Protein AF-A0A0N4Y3M9-F1 (afdb_monomer)

Secondary structure (DSSP, 8-state):
-PPPP--------TT-----PPEEEES-S--------EEEEEEE--GGGTTEEEEEEEETTTTEEEEEEEE--TT-HHHHHHHHHT--SEEEEEGGGGSSHHHHHHHHHHHHH-TTSEEEEE-GGG--HHHHHHHHHHH--TTT----TTTT--

Organism: Nippostrongylus brasiliensis (NCBI:txid27835)

Structure (mmCIF, N/CA/C/O backbone):
data_AF-A0A0N4Y3M9-F1
#
_entry.id   AF-A0A0N4Y3M9-F1
#
loop_
_atom_site.group_PDB
_atom_site.id
_atom_site.type_symbol
_atom_site.label_atom_id
_ato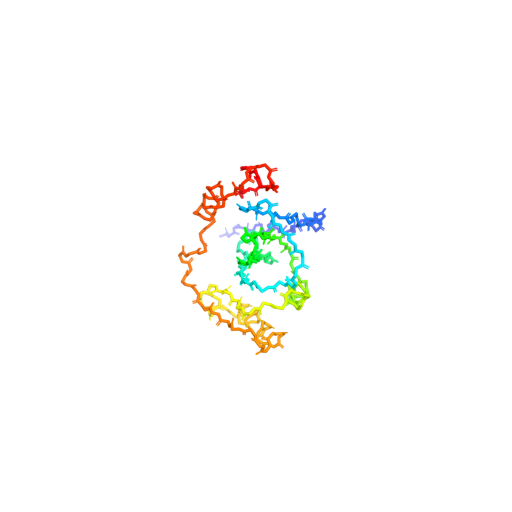m_site.label_alt_id
_atom_site.label_comp_id
_atom_site.label_asym_id
_atom_site.label_entity_id
_atom_site.label_seq_id
_atom_site.pdbx_PDB_ins_code
_atom_site.Cartn_x
_atom_site.Cartn_y
_atom_site.Cartn_z
_atom_site.occupancy
_atom_site.B_iso_or_equiv
_atom_site.auth_seq_id
_atom_site.auth_comp_id
_atom_site.auth_asym_id
_atom_site.auth_atom_id
_atom_site.pdbx_PDB_model_num
ATOM 1 N N . MET A 1 1 ? 16.533 40.698 28.715 1.00 37.56 1 MET A N 1
ATOM 2 C CA . MET A 1 1 ? 15.860 41.422 27.611 1.00 37.56 1 MET A CA 1
ATOM 3 C C . MET A 1 1 ? 15.751 40.473 26.415 1.00 37.56 1 MET A C 1
ATOM 5 O O . MET A 1 1 ? 16.706 40.309 25.669 1.00 37.56 1 MET A O 1
ATOM 9 N N . GLY A 1 2 ? 14.649 39.721 26.330 1.00 38.12 2 GLY A N 1
ATOM 10 C CA . GLY A 1 2 ? 14.464 38.652 25.342 1.00 38.12 2 GLY A CA 1
ATOM 11 C C . GLY A 1 2 ? 14.072 39.197 23.969 1.00 38.12 2 GLY A C 1
ATOM 12 O O . GLY A 1 2 ? 13.165 40.023 23.872 1.00 38.12 2 GLY A O 1
ATOM 13 N N . LYS A 1 3 ? 14.742 38.736 22.906 1.00 36.44 3 LYS A N 1
ATOM 14 C CA . LYS A 1 3 ? 14.362 39.041 21.520 1.00 36.44 3 LYS A CA 1
ATOM 15 C C . LYS A 1 3 ? 13.571 37.884 20.909 1.00 36.44 3 LYS A C 1
ATOM 17 O O . LYS A 1 3 ? 13.904 36.713 21.057 1.00 36.44 3 LYS A O 1
ATOM 22 N N . ARG A 1 4 ? 12.466 38.292 20.287 1.00 31.97 4 ARG A N 1
ATOM 23 C CA . ARG A 1 4 ? 11.311 37.531 19.806 1.00 31.97 4 ARG A CA 1
ATOM 24 C C . ARG A 1 4 ? 11.679 36.531 18.707 1.00 31.97 4 ARG A C 1
ATOM 26 O O . ARG A 1 4 ? 12.379 36.881 17.763 1.00 31.97 4 ARG A O 1
ATOM 33 N N . ARG A 1 5 ? 11.111 35.323 18.795 1.00 35.47 5 ARG A N 1
ATOM 34 C CA . ARG A 1 5 ? 10.985 34.376 17.679 1.00 35.47 5 ARG A CA 1
ATOM 35 C C . ARG A 1 5 ? 9.946 34.918 16.696 1.00 35.47 5 ARG A C 1
ATOM 37 O O . ARG A 1 5 ? 8.786 35.077 17.062 1.00 35.47 5 ARG A O 1
ATOM 44 N N . THR A 1 6 ? 10.349 35.197 15.462 1.00 33.69 6 THR A N 1
ATOM 45 C CA . THR A 1 6 ? 9.420 35.451 14.359 1.00 33.69 6 THR A CA 1
ATOM 46 C C . THR A 1 6 ? 8.967 34.109 13.787 1.00 33.69 6 THR A C 1
ATOM 48 O O . THR A 1 6 ? 9.723 33.391 13.136 1.00 33.69 6 THR A O 1
ATOM 51 N N . SER A 1 7 ? 7.720 33.747 14.090 1.00 32.12 7 SER A N 1
ATOM 52 C CA . SER A 1 7 ? 7.006 32.636 13.461 1.00 32.12 7 SER A CA 1
ATOM 53 C C . SER A 1 7 ? 6.778 32.979 11.991 1.00 32.12 7 SER A C 1
ATOM 55 O O . SER A 1 7 ? 5.976 33.858 11.676 1.00 32.12 7 SER A O 1
ATOM 57 N N . LYS A 1 8 ? 7.499 32.320 11.080 1.00 37.12 8 LYS A N 1
ATOM 58 C CA . LYS A 1 8 ? 7.112 32.298 9.669 1.00 37.12 8 LYS A CA 1
ATOM 59 C C . LYS A 1 8 ? 5.949 31.322 9.546 1.00 37.12 8 LYS A C 1
ATOM 61 O O . LYS A 1 8 ? 6.132 30.115 9.669 1.00 37.12 8 LYS A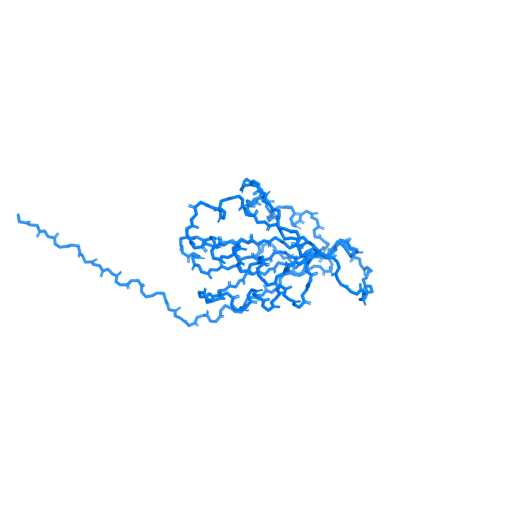 O 1
ATOM 66 N N . ASN A 1 9 ? 4.759 31.880 9.356 1.00 34.00 9 ASN A N 1
ATOM 67 C CA . ASN A 1 9 ? 3.539 31.159 9.029 1.00 34.00 9 ASN A CA 1
ATOM 68 C C . ASN A 1 9 ? 3.789 30.291 7.789 1.00 34.00 9 ASN A C 1
ATOM 70 O O . ASN A 1 9 ? 3.879 30.798 6.672 1.00 34.00 9 ASN A O 1
ATOM 74 N N . GLY A 1 10 ? 3.955 28.987 8.009 1.00 32.19 10 GLY A N 1
ATOM 75 C CA . GLY A 1 10 ? 4.048 27.982 6.961 1.00 32.19 10 GLY A CA 1
ATOM 76 C C . GLY A 1 10 ? 2.665 27.711 6.393 1.00 32.19 10 GLY A C 1
ATOM 77 O O . GLY A 1 10 ? 1.993 26.775 6.814 1.00 32.19 10 GLY A O 1
ATOM 78 N N . VAL A 1 11 ? 2.236 28.547 5.454 1.00 35.91 11 VAL A N 1
ATOM 79 C CA . VAL A 1 11 ? 1.135 28.204 4.557 1.00 35.91 11 VAL A CA 1
ATOM 80 C C . VAL A 1 11 ? 1.766 27.435 3.402 1.00 35.91 11 VAL A C 1
ATOM 82 O O . VAL A 1 11 ? 2.461 28.016 2.572 1.00 35.91 11 VAL A O 1
ATOM 85 N N . CYS A 1 12 ? 1.595 26.112 3.394 1.00 31.91 12 CYS A N 1
ATOM 86 C CA . CYS A 1 12 ? 1.874 25.324 2.197 1.00 31.91 12 CYS A CA 1
ATOM 87 C C . CYS A 1 12 ? 0.831 25.733 1.144 1.00 31.91 12 CYS A C 1
ATOM 89 O O . CYS A 1 12 ? -0.363 25.676 1.455 1.00 31.91 12 CYS A O 1
ATOM 91 N N . PRO A 1 13 ? 1.238 26.199 -0.048 1.00 31.28 13 PRO A N 1
ATOM 92 C CA . PRO A 1 13 ? 0.299 26.648 -1.064 1.00 31.28 13 PRO A CA 1
ATOM 93 C C . PRO A 1 13 ? -0.576 25.472 -1.508 1.00 31.28 13 PRO A C 1
ATOM 95 O O . PRO A 1 13 ? -0.076 24.425 -1.913 1.00 31.28 13 PRO A O 1
ATOM 98 N N . MET A 1 14 ? -1.892 25.664 -1.423 1.00 32.81 14 MET A N 1
ATOM 99 C CA . MET A 1 14 ? -2.946 24.726 -1.836 1.00 32.81 14 MET A CA 1
ATOM 100 C C . MET A 1 14 ? -3.105 24.633 -3.371 1.00 32.81 14 MET A C 1
ATOM 102 O O . MET A 1 14 ? -4.131 24.165 -3.851 1.00 32.81 14 MET A O 1
ATOM 106 N N . ASP A 1 15 ? -2.096 25.043 -4.146 1.00 25.78 15 ASP A N 1
ATOM 107 C CA . ASP A 1 15 ? -2.211 25.249 -5.600 1.00 25.78 15 ASP A CA 1
ATOM 108 C C . ASP A 1 15 ? -1.533 24.167 -6.445 1.00 25.78 15 ASP A C 1
ATOM 110 O O . ASP A 1 15 ? -1.433 24.280 -7.663 1.00 25.78 15 ASP A O 1
ATOM 114 N N . THR A 1 16 ? -1.098 23.065 -5.840 1.00 30.02 16 THR A N 1
ATOM 115 C CA . THR A 1 16 ? -0.784 21.859 -6.609 1.00 30.02 16 THR A CA 1
ATOM 116 C C . THR A 1 16 ? -1.822 20.819 -6.262 1.00 30.02 16 THR A C 1
ATOM 118 O O . THR A 1 16 ? -1.677 20.053 -5.312 1.00 30.02 16 THR A O 1
ATOM 121 N N . VAL A 1 17 ? -2.902 20.805 -7.045 1.00 33.56 17 VAL A N 1
ATOM 122 C CA . VAL A 1 17 ? -3.729 19.614 -7.209 1.00 33.56 17 VAL A CA 1
ATOM 123 C C . VAL A 1 17 ? -2.753 18.472 -7.471 1.00 33.56 17 VAL A C 1
ATOM 125 O O . VAL A 1 17 ? -2.178 18.380 -8.554 1.00 33.56 17 VAL A O 1
ATOM 128 N N . CYS A 1 18 ? -2.495 17.647 -6.453 1.00 36.75 18 CYS A N 1
ATOM 129 C CA . CYS A 1 18 ? -1.746 16.413 -6.593 1.00 36.75 18 CYS A CA 1
ATOM 130 C C . CYS A 1 18 ? -2.578 15.515 -7.510 1.00 36.75 18 CYS A C 1
ATOM 132 O O . CYS A 1 18 ? -3.402 14.712 -7.051 1.00 36.75 18 CYS A O 1
ATOM 134 N N . LEU A 1 19 ? -2.398 15.692 -8.819 1.00 37.78 19 LEU A N 1
ATOM 135 C CA . LEU A 1 19 ? -2.643 14.678 -9.825 1.00 37.78 19 LEU A CA 1
ATOM 136 C C . LEU A 1 19 ? -1.745 13.509 -9.425 1.00 37.78 19 LEU A C 1
ATOM 138 O O . LEU A 1 19 ? -0.586 13.420 -9.808 1.00 37.78 19 LEU A O 1
ATOM 142 N N . GLY A 1 20 ? -2.258 12.691 -8.506 1.00 46.78 20 GLY A N 1
ATOM 143 C CA . GLY A 1 20 ? -1.625 11.465 -8.065 1.00 46.78 20 GLY A CA 1
ATOM 144 C C . GLY A 1 20 ? -1.577 10.552 -9.271 1.00 46.78 20 GLY A C 1
ATOM 145 O O . GLY A 1 20 ? -2.572 9.896 -9.581 1.00 46.78 20 GLY A O 1
ATOM 146 N N . ASN A 1 21 ? -0.459 10.586 -9.988 1.00 56.84 21 ASN A N 1
ATOM 147 C CA . ASN A 1 21 ? -0.209 9.675 -11.085 1.00 56.84 21 ASN A CA 1
ATOM 148 C C . ASN A 1 21 ? -0.190 8.261 -10.501 1.00 56.84 21 ASN A C 1
ATOM 150 O O . ASN A 1 21 ? 0.589 7.960 -9.596 1.00 56.84 21 ASN A O 1
ATOM 154 N N . ALA A 1 22 ? -1.094 7.414 -10.986 1.00 63.44 22 ALA A N 1
ATOM 155 C CA . ALA A 1 22 ? -1.087 6.000 -10.661 1.00 63.44 22 ALA A CA 1
ATOM 156 C C . ALA A 1 22 ? 0.031 5.327 -11.467 1.00 63.44 22 ALA A C 1
ATOM 158 O O . ALA A 1 22 ? 0.067 5.409 -12.698 1.00 63.44 22 ALA A O 1
ATOM 159 N N . ILE A 1 23 ? 0.944 4.663 -10.772 1.00 75.06 23 ILE A N 1
ATOM 160 C CA . ILE A 1 23 ? 2.028 3.893 -11.372 1.00 75.06 23 ILE A CA 1
ATOM 161 C C . ILE A 1 23 ? 1.536 2.453 -11.469 1.00 75.06 23 ILE A C 1
ATOM 163 O O . ILE A 1 23 ? 1.256 1.826 -10.454 1.00 75.06 23 ILE A O 1
ATOM 167 N N . SER A 1 24 ? 1.414 1.922 -12.678 1.00 75.19 24 SER A N 1
ATOM 168 C CA . SER A 1 24 ? 1.131 0.518 -12.939 1.00 75.19 24 SER A CA 1
ATOM 169 C C . SER A 1 24 ? 2.425 -0.210 -13.296 1.00 75.19 24 SER A C 1
ATOM 171 O O . SER A 1 24 ? 3.072 0.055 -14.310 1.00 75.19 24 SER A O 1
ATOM 173 N N . ILE A 1 25 ? 2.786 -1.154 -12.442 1.00 77.12 25 ILE A N 1
ATOM 174 C CA . ILE A 1 25 ? 3.903 -2.070 -12.605 1.00 77.12 25 ILE A CA 1
ATOM 175 C C . ILE A 1 25 ? 3.316 -3.412 -13.003 1.00 77.12 25 ILE A C 1
ATOM 177 O O . ILE A 1 25 ? 2.484 -3.975 -12.293 1.00 77.12 25 ILE A O 1
ATOM 181 N N . LYS A 1 26 ? 3.750 -3.926 -14.142 1.00 78.12 26 LYS A N 1
ATOM 182 C CA . LYS A 1 26 ? 3.294 -5.207 -14.669 1.00 78.12 26 LY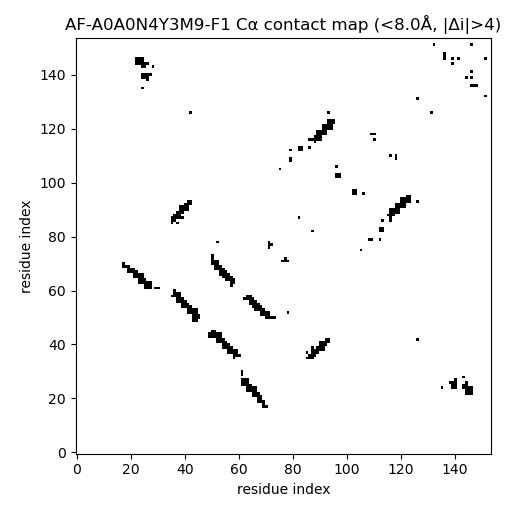S A CA 1
ATOM 183 C C . LYS A 1 26 ? 4.480 -6.142 -14.730 1.00 78.12 26 LYS A C 1
ATOM 185 O O . LYS A 1 26 ? 5.569 -5.735 -15.129 1.00 78.12 26 LYS A O 1
ATOM 190 N N . THR A 1 27 ? 4.267 -7.393 -14.349 1.00 70.06 27 THR A N 1
ATOM 191 C CA . THR A 1 27 ? 5.308 -8.427 -14.449 1.00 70.06 27 THR A CA 1
ATOM 192 C C . THR A 1 27 ? 4.991 -9.474 -15.521 1.00 70.06 27 THR A C 1
ATOM 194 O O . THR A 1 27 ? 5.871 -10.247 -15.889 1.00 70.06 27 THR A O 1
ATOM 197 N N . SER A 1 28 ? 3.779 -9.464 -16.103 1.00 66.62 28 SER A N 1
ATOM 198 C CA . SER A 1 28 ? 3.402 -10.336 -17.225 1.00 66.62 28 SER A CA 1
ATOM 199 C C . SER A 1 28 ? 2.637 -9.603 -18.336 1.00 66.62 28 SER A C 1
ATOM 201 O O . SER A 1 28 ? 1.970 -8.593 -18.107 1.00 66.62 28 SER A O 1
ATOM 203 N N . THR A 1 29 ? 2.727 -10.135 -19.556 1.00 58.97 29 THR A N 1
ATOM 204 C CA . THR A 1 29 ? 2.148 -9.544 -20.775 1.00 58.97 29 THR A CA 1
ATOM 205 C C . THR A 1 29 ? 0.681 -9.950 -21.005 1.00 58.97 29 THR A C 1
ATOM 207 O O . THR A 1 29 ? 0.003 -9.358 -21.842 1.00 58.97 29 THR A O 1
ATOM 210 N N . TYR A 1 30 ? 0.148 -10.941 -20.273 1.00 57.38 30 TYR A N 1
ATOM 211 C CA . TYR A 1 30 ? -1.180 -11.520 -20.532 1.00 57.38 30 TYR A CA 1
ATOM 212 C C . TYR A 1 30 ? -2.163 -11.236 -19.388 1.00 57.38 30 TYR A C 1
ATOM 214 O O . TYR A 1 30 ? -2.081 -11.829 -18.317 1.00 57.38 30 TYR A O 1
ATOM 222 N N . ALA A 1 31 ? -3.135 -10.345 -19.611 1.00 56.31 31 ALA A N 1
ATOM 223 C CA . ALA A 1 31 ? -4.094 -9.953 -18.576 1.00 56.31 31 ALA A CA 1
ATOM 224 C C . ALA A 1 31 ? -5.530 -9.816 -19.114 1.00 56.31 31 ALA A C 1
ATOM 226 O O . ALA A 1 31 ? -5.959 -8.738 -19.529 1.00 56.31 31 ALA A O 1
ATOM 227 N N . LYS A 1 32 ? -6.327 -1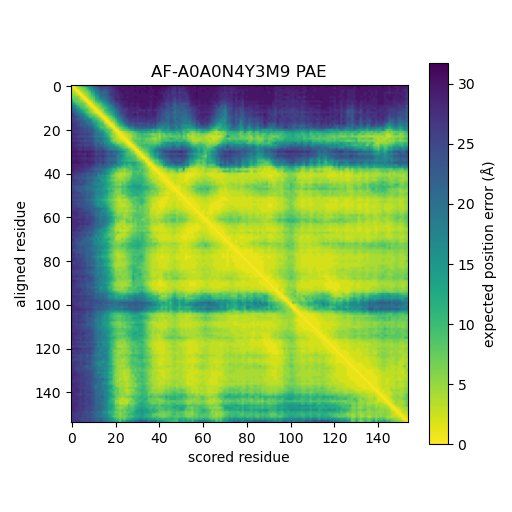0.892 -19.043 1.00 50.22 32 LYS A N 1
ATOM 228 C CA . LYS A 1 32 ? -7.788 -10.821 -19.239 1.00 50.22 32 LYS A CA 1
ATOM 229 C C . LYS A 1 32 ? -8.451 -10.226 -17.991 1.00 50.22 32 LYS A C 1
ATOM 231 O O . LYS A 1 32 ? -8.157 -10.640 -16.869 1.00 50.22 32 LYS A O 1
ATOM 236 N N . LYS A 1 33 ? -9.370 -9.264 -18.162 1.00 48.56 33 LYS A N 1
ATOM 237 C CA . LYS A 1 33 ? -10.052 -8.612 -17.030 1.00 48.56 33 LYS A CA 1
ATOM 238 C C . LYS A 1 33 ? -11.123 -9.515 -16.404 1.00 48.56 33 LYS A C 1
ATOM 240 O O . LYS A 1 33 ? -12.264 -9.487 -16.841 1.00 48.56 33 LYS A O 1
ATOM 245 N N . ILE A 1 34 ? -10.764 -10.309 -15.391 1.00 53.16 34 ILE A N 1
ATOM 246 C CA . ILE A 1 34 ? -11.690 -11.201 -14.659 1.00 53.16 34 ILE A CA 1
ATOM 247 C C . ILE A 1 34 ? -11.678 -10.843 -13.171 1.00 53.16 34 ILE A C 1
ATOM 249 O O . ILE A 1 34 ? -10.835 -11.363 -12.448 1.00 53.16 34 ILE A O 1
ATOM 253 N N . GLY A 1 35 ? -12.568 -9.961 -12.699 1.00 55.38 35 GLY A N 1
ATOM 254 C CA . GLY A 1 35 ? -12.572 -9.469 -11.302 1.00 55.38 35 GLY A CA 1
ATOM 255 C C . GLY A 1 35 ? -11.195 -8.952 -10.840 1.00 55.38 35 GLY A C 1
ATOM 256 O O . GLY A 1 35 ? -10.236 -8.977 -11.608 1.00 55.38 35 GLY A O 1
ATOM 257 N N . SER A 1 36 ? -11.023 -8.501 -9.605 1.00 57.41 36 SER A N 1
ATOM 258 C CA . SER A 1 36 ? -9.680 -8.301 -9.030 1.00 57.41 36 SER A CA 1
ATOM 259 C C . SER A 1 36 ? -9.664 -8.868 -7.622 1.00 57.41 36 SER A C 1
ATOM 261 O O . SER A 1 36 ? -10.289 -8.300 -6.738 1.00 57.41 36 SER A O 1
ATOM 263 N N . VAL A 1 37 ? -8.973 -9.989 -7.420 1.00 63.47 37 VAL A N 1
ATOM 264 C CA . VAL A 1 37 ? -8.627 -10.473 -6.079 1.00 63.47 37 VAL A CA 1
ATOM 265 C C . VAL A 1 37 ? -7.238 -9.933 -5.803 1.00 63.47 37 VAL A C 1
ATOM 267 O O . VAL A 1 37 ? -6.283 -10.339 -6.467 1.00 63.47 37 VAL A O 1
ATOM 270 N N . GLY A 1 38 ? -7.132 -8.961 -4.902 1.00 72.19 38 GLY A N 1
ATOM 271 C CA . GLY A 1 38 ? -5.867 -8.280 -4.694 1.00 72.19 38 GLY A CA 1
ATOM 272 C C . GLY A 1 38 ? -5.602 -7.849 -3.266 1.00 72.19 38 GLY A C 1
ATOM 273 O O . GLY A 1 38 ? -6.520 -7.518 -2.513 1.00 72.19 38 GLY A O 1
ATOM 274 N N . TYR A 1 39 ? -4.317 -7.846 -2.927 1.00 81.12 39 TYR A N 1
ATOM 275 C CA . TYR A 1 39 ? -3.796 -7.316 -1.675 1.00 81.12 39 TYR A CA 1
ATOM 276 C C . TYR A 1 39 ? -3.697 -5.803 -1.781 1.00 81.12 39 TYR A C 1
ATOM 278 O O . TYR A 1 39 ? -3.363 -5.265 -2.844 1.00 81.12 39 TYR A O 1
ATOM 286 N N . LYS A 1 40 ? -3.952 -5.104 -0.676 1.00 84.44 40 LYS A N 1
ATOM 287 C CA . LYS A 1 40 ? -3.751 -3.656 -0.613 1.00 84.44 40 LYS A CA 1
ATOM 288 C C . LYS A 1 40 ? -2.860 -3.272 0.542 1.00 84.44 40 LYS A C 1
ATOM 290 O O . LYS A 1 40 ? -3.237 -3.493 1.681 1.00 84.44 40 LYS A O 1
ATOM 295 N N . ALA A 1 41 ? -1.729 -2.638 0.265 1.00 89.06 41 ALA A N 1
ATOM 296 C CA . ALA A 1 41 ? -0.909 -2.029 1.303 1.00 89.06 41 ALA A CA 1
ATOM 297 C C . ALA A 1 41 ? -1.205 -0.532 1.393 1.00 89.06 41 ALA A C 1
ATOM 299 O O . ALA A 1 41 ? -1.275 0.150 0.369 1.00 89.06 41 ALA A O 1
ATOM 300 N N . ILE A 1 42 ? -1.378 -0.022 2.611 1.00 90.81 42 ILE A N 1
ATOM 301 C CA . ILE A 1 42 ? -1.662 1.395 2.866 1.00 90.81 42 ILE A CA 1
ATOM 302 C C . ILE A 1 42 ? -0.546 1.986 3.722 1.00 90.81 42 ILE A C 1
ATOM 304 O O . ILE A 1 42 ? -0.055 1.355 4.652 1.00 90.81 42 ILE A O 1
ATOM 308 N N . SER A 1 43 ? -0.149 3.216 3.420 1.00 86.94 43 SER A N 1
ATOM 309 C CA . SER A 1 43 ? 0.829 3.981 4.190 1.00 86.94 43 SER A CA 1
ATOM 310 C C . SER A 1 43 ? 0.383 5.437 4.325 1.00 86.94 43 SER A C 1
ATOM 312 O O . SER A 1 43 ? -0.273 5.973 3.434 1.00 86.94 43 SER A O 1
ATOM 314 N N . GLU A 1 44 ? 0.735 6.076 5.441 1.00 85.69 44 GLU A N 1
ATOM 315 C CA . GLU A 1 44 ? 0.476 7.500 5.684 1.00 85.69 44 GLU A CA 1
ATOM 316 C C . GLU A 1 44 ? 1.796 8.279 5.663 1.00 85.69 44 GLU A C 1
ATOM 318 O O . GLU A 1 44 ? 2.794 7.885 6.287 1.00 85.69 44 GLU A O 1
ATOM 323 N N . GLY A 1 45 ? 1.799 9.394 4.936 1.00 80.81 45 GLY A N 1
ATOM 324 C CA . GLY A 1 45 ? 2.916 10.321 4.874 1.00 80.81 45 GLY A CA 1
ATOM 325 C C . GLY A 1 45 ? 3.163 11.040 6.203 1.00 80.81 45 GLY A C 1
ATOM 326 O O . GLY A 1 45 ? 2.287 11.203 7.052 1.00 80.81 45 GLY A O 1
ATOM 327 N N . ARG A 1 46 ? 4.410 11.466 6.423 1.00 78.25 46 ARG A N 1
ATOM 328 C CA . ARG A 1 46 ? 4.857 12.101 7.674 1.00 78.25 46 ARG A CA 1
ATOM 329 C C . ARG A 1 46 ? 5.656 13.366 7.388 1.00 78.25 46 ARG A C 1
ATOM 331 O O . ARG A 1 46 ? 6.221 13.521 6.309 1.00 78.25 46 ARG A O 1
ATOM 338 N N . GLY A 1 47 ? 5.736 14.250 8.384 1.00 83.00 47 GLY A N 1
ATOM 339 C CA . GLY A 1 47 ? 6.467 15.513 8.264 1.00 83.00 47 GLY A CA 1
ATOM 340 C C . GLY A 1 47 ? 5.859 16.390 7.171 1.00 83.00 47 GLY A C 1
ATOM 341 O O . GLY A 1 47 ? 4.667 16.677 7.221 1.00 83.00 47 GLY A O 1
ATOM 342 N N . VAL A 1 48 ? 6.668 16.757 6.177 1.00 81.75 48 VAL A N 1
ATOM 343 C CA . VAL A 1 48 ? 6.233 17.547 5.009 1.00 81.75 48 VAL A CA 1
ATOM 344 C C . VAL A 1 48 ? 5.202 16.825 4.133 1.00 81.75 48 VAL A C 1
ATOM 346 O O . VAL A 1 48 ? 4.466 17.477 3.409 1.00 81.75 48 VAL A O 1
ATOM 349 N N . PHE A 1 49 ? 5.098 15.496 4.246 1.00 82.12 49 PHE A N 1
ATOM 350 C CA . PHE A 1 49 ? 4.119 14.675 3.526 1.00 82.12 49 PHE A CA 1
ATOM 351 C C . PHE A 1 49 ? 2.898 14.313 4.385 1.00 82.12 49 PHE A C 1
ATOM 353 O O . PHE A 1 49 ? 2.156 13.392 4.060 1.00 82.12 49 PHE A O 1
ATOM 360 N N . LYS A 1 50 ? 2.695 14.956 5.540 1.00 83.88 50 LYS A N 1
ATOM 361 C CA . LYS A 1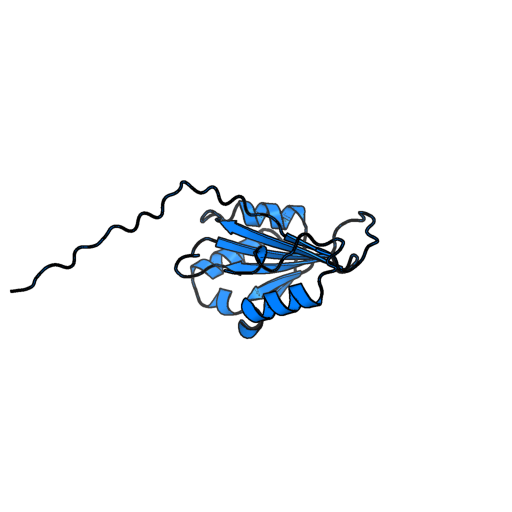 50 ? 1.537 14.656 6.393 1.00 83.88 50 LYS A CA 1
ATOM 362 C C . LYS A 1 50 ? 0.233 14.914 5.624 1.00 83.88 50 LYS A C 1
ATOM 364 O O . LYS A 1 50 ? 0.073 15.976 5.034 1.00 83.88 50 LYS A O 1
ATOM 369 N N . GLY A 1 51 ? -0.702 13.965 5.682 1.00 82.19 51 GLY A N 1
ATOM 370 C CA . GLY A 1 51 ? -1.970 14.023 4.942 1.00 82.19 51 GLY A CA 1
ATOM 371 C C . GLY A 1 51 ? -1.918 13.374 3.556 1.00 82.19 51 GLY A C 1
ATOM 372 O O . GLY A 1 51 ? -2.960 13.244 2.913 1.00 82.19 51 GLY A O 1
ATOM 373 N N . THR A 1 52 ? -0.742 12.919 3.103 1.00 87.38 52 THR A N 1
ATOM 374 C CA . THR A 1 52 ? -0.656 12.029 1.942 1.00 87.38 52 THR A CA 1
ATOM 375 C C . THR A 1 52 ? -0.907 10.582 2.348 1.00 87.38 52 THR A C 1
ATOM 377 O O . THR A 1 52 ? -0.513 10.128 3.425 1.00 87.38 52 THR A O 1
ATOM 380 N N . ILE A 1 53 ? -1.560 9.851 1.455 1.00 88.62 53 ILE A N 1
ATOM 381 C CA . ILE A 1 53 ? -1.839 8.429 1.559 1.00 88.62 53 ILE A CA 1
ATOM 382 C C . ILE A 1 53 ? -1.161 7.738 0.380 1.00 88.62 53 ILE A C 1
ATOM 384 O O . ILE A 1 53 ? -1.417 8.069 -0.780 1.00 88.62 53 ILE A O 1
ATOM 388 N N . GLY A 1 54 ? -0.309 6.766 0.690 1.00 89.31 54 GLY A N 1
ATOM 389 C CA . GLY A 1 54 ? 0.261 5.841 -0.279 1.00 89.31 54 GLY A CA 1
ATOM 390 C C . GLY A 1 54 ? -0.532 4.539 -0.287 1.00 89.31 54 GLY A C 1
ATOM 391 O O . GLY A 1 54 ? -0.726 3.935 0.768 1.00 89.31 54 GLY A O 1
ATOM 392 N N . VAL A 1 55 ? -0.974 4.092 -1.459 1.00 89.88 55 VAL A N 1
ATOM 393 C CA . VAL A 1 55 ? -1.698 2.831 -1.652 1.00 89.88 55 VAL A CA 1
ATOM 394 C C . VAL A 1 55 ? -0.984 1.997 -2.704 1.00 89.88 55 VAL A C 1
ATOM 396 O O . VAL A 1 55 ? -0.787 2.462 -3.823 1.00 89.88 55 VAL A O 1
ATOM 399 N N . ALA A 1 56 ? -0.661 0.754 -2.366 1.00 90.31 56 ALA A N 1
ATOM 400 C CA . ALA A 1 56 ? -0.247 -0.265 -3.322 1.00 90.31 56 ALA A CA 1
ATOM 401 C C . ALA A 1 56 ? -1.365 -1.296 -3.467 1.00 90.31 56 ALA A C 1
ATOM 403 O O . ALA A 1 56 ? -1.897 -1.767 -2.464 1.00 90.31 56 ALA A O 1
ATOM 404 N N . ILE A 1 57 ? -1.728 -1.645 -4.695 1.00 88.12 57 ILE A N 1
ATOM 405 C CA . ILE A 1 57 ? -2.757 -2.636 -5.013 1.00 88.12 57 ILE A CA 1
ATOM 406 C C . ILE A 1 57 ? -2.095 -3.712 -5.857 1.00 88.12 57 ILE A C 1
ATOM 408 O O . ILE A 1 57 ? -1.580 -3.396 -6.917 1.00 88.12 57 ILE A O 1
ATOM 412 N N . MET A 1 58 ? -2.119 -4.964 -5.419 1.00 86.31 58 MET A N 1
ATOM 413 C CA . MET A 1 58 ? -1.532 -6.078 -6.161 1.00 86.31 58 MET A CA 1
ATOM 414 C C . MET A 1 58 ? -2.623 -7.067 -6.562 1.00 86.31 58 MET A C 1
ATOM 416 O O . MET A 1 58 ? -3.239 -7.657 -5.680 1.00 86.31 58 MET A O 1
ATOM 420 N N . ASP A 1 59 ? -2.841 -7.284 -7.861 1.00 84.94 59 ASP A N 1
ATOM 421 C CA . ASP A 1 59 ? -3.653 -8.405 -8.362 1.00 84.94 59 ASP A CA 1
ATOM 422 C C . ASP A 1 59 ? -2.732 -9.602 -8.606 1.00 84.94 59 ASP A C 1
ATOM 424 O O . ASP A 1 59 ? -1.988 -9.654 -9.589 1.00 84.94 59 ASP A O 1
ATOM 428 N N . VAL A 1 60 ? -2.787 -10.583 -7.706 1.00 78.88 60 VAL A N 1
ATOM 429 C CA . VAL A 1 60 ? -1.891 -11.751 -7.742 1.00 78.88 60 VAL A CA 1
ATOM 430 C C . VAL A 1 60 ? -2.144 -12.632 -8.958 1.00 78.88 60 VAL A C 1
ATOM 432 O O . VAL A 1 60 ? -1.229 -13.288 -9.440 1.00 78.88 60 VAL A O 1
ATOM 435 N N . ARG A 1 61 ? -3.356 -12.610 -9.521 1.00 81.00 61 ARG A N 1
ATOM 436 C CA . ARG A 1 61 ? -3.682 -13.432 -10.697 1.00 81.00 61 ARG A CA 1
ATOM 437 C C . ARG A 1 61 ? -3.076 -12.871 -11.980 1.00 81.00 61 ARG A C 1
ATOM 439 O O . ARG A 1 61 ? -2.954 -13.601 -12.955 1.00 81.00 61 ARG A O 1
ATOM 446 N N . ARG A 1 62 ? -2.729 -11.582 -11.989 1.00 77.31 62 ARG A N 1
ATOM 447 C CA . ARG A 1 62 ? -2.080 -10.906 -13.127 1.00 77.31 62 ARG A CA 1
ATOM 448 C C . ARG A 1 62 ? -0.611 -10.613 -12.894 1.00 77.31 62 ARG A C 1
ATOM 450 O O . ARG A 1 62 ? 0.098 -10.310 -13.849 1.00 77.31 62 ARG A O 1
ATOM 457 N N . ALA A 1 63 ? -0.194 -10.685 -11.631 1.00 82.06 63 ALA A N 1
ATOM 458 C CA . ALA A 1 63 ? 1.079 -10.173 -11.169 1.00 82.06 63 ALA A CA 1
ATOM 459 C C . ALA A 1 63 ? 1.267 -8.696 -11.594 1.00 82.06 63 ALA A C 1
ATOM 461 O O . ALA A 1 63 ? 2.322 -8.280 -12.077 1.00 82.06 63 ALA A O 1
ATOM 462 N N . ASP A 1 64 ? 0.192 -7.921 -11.401 1.00 83.69 64 ASP A N 1
ATOM 463 C CA . ASP A 1 64 ? 0.119 -6.479 -11.641 1.00 83.69 64 ASP A CA 1
ATOM 464 C C . ASP A 1 64 ? 0.062 -5.747 -10.297 1.00 83.69 64 ASP A C 1
ATOM 466 O O . ASP A 1 64 ? -0.698 -6.129 -9.402 1.00 83.69 64 ASP A O 1
ATOM 470 N N . ILE A 1 65 ? 0.835 -4.672 -10.175 1.00 84.94 65 ILE A N 1
ATOM 471 C CA . ILE A 1 65 ? 0.873 -3.787 -9.014 1.00 84.94 65 ILE A CA 1
ATOM 472 C C . ILE A 1 65 ? 0.515 -2.370 -9.463 1.00 84.94 65 ILE A C 1
ATOM 474 O O . ILE A 1 65 ? 1.082 -1.843 -10.411 1.00 84.94 65 ILE A O 1
ATOM 478 N N . GLU A 1 66 ? -0.404 -1.721 -8.766 1.00 86.06 66 GLU A N 1
ATOM 479 C CA . GLU A 1 66 ? -0.730 -0.308 -8.933 1.00 86.06 66 GLU A CA 1
ATOM 480 C C . GLU A 1 66 ? -0.311 0.457 -7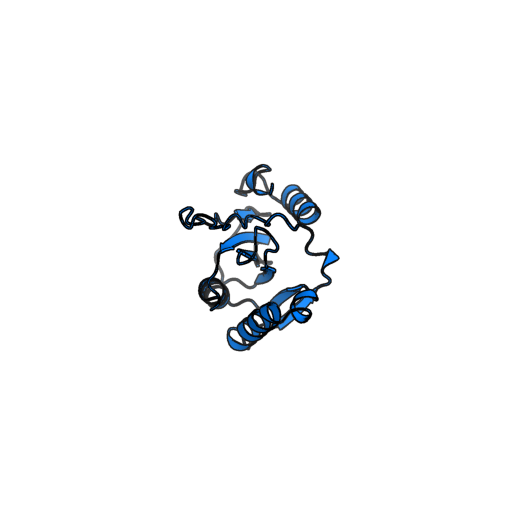.674 1.00 86.06 66 GLU A C 1
ATOM 482 O O . GLU A 1 66 ? -0.834 0.205 -6.587 1.00 86.06 66 GLU A O 1
ATOM 487 N N . LEU A 1 67 ? 0.617 1.401 -7.808 1.00 87.12 67 LEU A N 1
ATOM 488 C CA . LEU A 1 67 ? 1.024 2.323 -6.754 1.00 87.12 67 LEU A CA 1
ATOM 489 C C . LEU A 1 67 ? 0.357 3.678 -6.970 1.00 87.12 67 LEU A C 1
ATOM 491 O O . LEU A 1 67 ? 0.351 4.226 -8.067 1.00 87.12 67 LEU A O 1
ATOM 495 N N . ASN A 1 68 ? -0.187 4.240 -5.902 1.00 86.94 68 ASN A N 1
ATOM 496 C CA . ASN A 1 68 ? -0.804 5.554 -5.893 1.00 86.94 68 ASN A CA 1
ATOM 497 C C . ASN A 1 68 ? -0.309 6.333 -4.680 1.00 86.94 68 ASN A C 1
ATOM 499 O O . ASN A 1 68 ? -0.355 5.809 -3.569 1.00 86.94 68 ASN A O 1
ATOM 503 N N . GLU A 1 69 ? 0.047 7.600 -4.859 1.00 88.00 69 GLU A N 1
ATOM 504 C CA . GLU A 1 69 ? 0.188 8.551 -3.755 1.00 88.00 69 GLU A CA 1
ATOM 505 C C . GLU A 1 69 ? -0.757 9.732 -3.999 1.00 88.00 69 GLU A C 1
ATOM 507 O O . GLU A 1 69 ? -0.839 10.263 -5.107 1.00 88.00 69 GLU A O 1
ATOM 512 N N . PHE A 1 70 ? -1.533 10.115 -2.987 1.00 88.38 70 PHE A N 1
ATOM 513 C CA . PHE A 1 70 ? -2.444 11.255 -3.080 1.00 88.38 70 PHE A CA 1
ATOM 514 C C . PHE A 1 70 ? -2.668 11.911 -1.720 1.00 88.38 70 PHE A C 1
ATOM 516 O O . PHE A 1 70 ? -2.623 11.246 -0.692 1.00 88.38 70 PHE A O 1
ATOM 523 N N . MET A 1 71 ? -2.968 13.212 -1.709 1.00 89.25 71 MET A N 1
ATOM 524 C CA . MET A 1 71 ? -3.520 13.859 -0.517 1.00 89.25 71 MET A CA 1
ATOM 525 C C . MET A 1 71 ? -4.981 13.460 -0.319 1.00 89.25 71 MET A C 1
ATOM 527 O O . MET A 1 71 ? -5.745 13.380 -1.289 1.00 89.25 71 MET A O 1
ATOM 531 N N . ASP A 1 72 ? -5.366 13.233 0.934 1.00 88.06 72 ASP A N 1
ATOM 532 C CA . ASP A 1 72 ? -6.754 12.990 1.319 1.00 88.06 72 ASP A CA 1
ATOM 533 C C . ASP A 1 72 ? -7.196 13.967 2.418 1.00 88.06 72 ASP A C 1
ATOM 535 O O . ASP A 1 72 ? -6.400 14.595 3.115 1.00 88.06 72 ASP A O 1
ATOM 539 N N . SER A 1 73 ? -8.508 14.104 2.547 1.00 85.62 73 SER A N 1
ATOM 540 C CA . SER A 1 73 ? -9.154 14.843 3.625 1.00 85.62 73 SER A CA 1
ATOM 541 C C . SER A 1 73 ? -9.083 14.073 4.948 1.00 85.62 73 SER A C 1
ATOM 543 O O . SER A 1 73 ? -8.897 12.856 4.965 1.00 85.62 73 SER A O 1
ATOM 545 N N . ALA A 1 74 ? -9.360 14.749 6.067 1.00 82.62 74 ALA A N 1
ATOM 546 C CA . ALA A 1 74 ? -9.490 14.094 7.374 1.00 82.62 74 ALA A CA 1
ATOM 547 C C . ALA A 1 74 ? -10.577 12.994 7.403 1.00 82.62 74 ALA A C 1
ATOM 549 O O . ALA A 1 74 ? -10.513 12.084 8.223 1.00 82.62 74 ALA A O 1
ATOM 550 N N . ALA A 1 75 ? -11.559 13.053 6.495 1.00 84.56 75 ALA A N 1
ATOM 551 C CA . ALA A 1 75 ? -12.613 12.048 6.361 1.00 84.56 75 ALA A CA 1
ATOM 552 C C . ALA A 1 75 ? -12.192 10.806 5.547 1.00 84.56 75 ALA A C 1
ATOM 554 O O . ALA A 1 75 ? -12.961 9.837 5.482 1.00 84.56 75 ALA A O 1
ATOM 555 N N . LEU A 1 76 ? -11.000 10.831 4.933 1.00 87.94 76 LEU A N 1
ATOM 556 C CA . LEU A 1 76 ? -10.418 9.765 4.107 1.00 87.94 76 LEU A CA 1
ATOM 557 C C . LEU A 1 76 ? -11.340 9.288 2.972 1.00 87.94 76 LEU A C 1
ATOM 559 O O . LEU A 1 76 ? -11.389 8.104 2.633 1.00 87.94 76 LEU A O 1
ATOM 563 N N . THR A 1 77 ? -12.139 10.199 2.413 1.00 89.31 77 THR A N 1
ATOM 564 C CA . THR A 1 77 ? -13.176 9.876 1.425 1.00 89.31 77 THR A CA 1
ATOM 565 C C . THR A 1 77 ? -12.588 9.251 0.162 1.00 89.31 77 THR A C 1
ATOM 567 O O . THR A 1 77 ? -13.163 8.302 -0.375 1.00 89.31 77 THR A O 1
ATOM 570 N N . ARG A 1 78 ? -11.428 9.731 -0.307 1.00 89.88 78 ARG A N 1
ATOM 571 C CA . ARG A 1 78 ? -10.815 9.222 -1.542 1.00 89.88 78 ARG A CA 1
ATOM 572 C C . ARG A 1 78 ? -10.271 7.810 -1.343 1.00 89.88 78 ARG A C 1
ATOM 574 O O . ARG A 1 78 ? -10.499 6.944 -2.191 1.00 89.88 78 ARG A O 1
ATOM 581 N N . LEU A 1 79 ? -9.624 7.558 -0.207 1.00 89.69 79 LEU A N 1
ATOM 582 C CA . LEU A 1 79 ? -9.186 6.226 0.194 1.00 89.69 79 LEU A CA 1
ATOM 583 C C . LEU A 1 79 ? -10.377 5.265 0.333 1.00 89.69 79 LEU A C 1
ATOM 585 O O . LEU A 1 79 ? -10.346 4.190 -0.262 1.00 89.69 79 LEU A O 1
ATOM 589 N N . LYS A 1 80 ? -11.452 5.667 1.028 1.00 90.06 80 LYS A N 1
ATOM 590 C CA . LYS A 1 80 ? -12.684 4.864 1.183 1.00 90.06 80 LYS A CA 1
ATOM 591 C C . LYS A 1 80 ? -13.246 4.399 -0.159 1.00 90.06 80 LYS A C 1
ATOM 593 O O . LYS A 1 80 ? -13.536 3.217 -0.332 1.00 90.06 80 LYS A O 1
ATOM 598 N N . VAL A 1 81 ? -13.387 5.318 -1.115 1.00 89.50 81 VAL A N 1
ATOM 599 C CA . VAL A 1 81 ? -13.919 5.005 -2.451 1.00 89.50 81 VAL A CA 1
ATOM 600 C C . VAL A 1 81 ? -12.989 4.047 -3.200 1.00 89.50 81 VAL A C 1
ATOM 602 O O . VAL A 1 81 ? -13.456 3.037 -3.721 1.00 89.50 81 VAL A O 1
ATOM 605 N N . LYS A 1 82 ? -11.670 4.301 -3.202 1.00 87.62 82 LYS A N 1
ATOM 606 C CA . LYS A 1 82 ? -10.682 3.406 -3.836 1.00 87.62 82 LYS A CA 1
ATOM 607 C C . LYS A 1 82 ? -10.687 1.997 -3.231 1.00 87.62 82 LYS A C 1
ATOM 609 O O . LYS A 1 82 ? -10.506 1.022 -3.957 1.00 87.62 82 LYS A O 1
ATOM 614 N N . LEU A 1 83 ? -10.879 1.886 -1.918 1.00 87.94 83 LEU A N 1
ATOM 615 C CA . LEU A 1 83 ? -10.972 0.606 -1.220 1.00 87.94 83 LEU A CA 1
ATOM 616 C C . LEU A 1 83 ? -12.249 -0.151 -1.582 1.00 87.94 83 LEU A C 1
ATOM 618 O O . LEU A 1 83 ? -12.161 -1.328 -1.917 1.00 87.94 83 LEU A O 1
ATOM 622 N N . ARG A 1 84 ? -13.405 0.523 -1.586 1.00 87.12 84 ARG A N 1
ATOM 623 C CA . ARG A 1 84 ? -14.690 -0.097 -1.939 1.00 87.12 84 ARG A CA 1
ATOM 624 C C . ARG A 1 84 ? -14.758 -0.566 -3.383 1.00 87.12 84 ARG A C 1
ATOM 626 O O . ARG A 1 84 ? -15.226 -1.662 -3.619 1.00 87.12 84 ARG A O 1
ATOM 633 N N . ILE A 1 85 ? -14.271 0.225 -4.338 1.00 84.19 85 ILE A N 1
ATOM 634 C CA . ILE A 1 85 ? -14.303 -0.157 -5.763 1.00 84.19 85 ILE A CA 1
ATOM 635 C C . ILE A 1 85 ? -13.495 -1.430 -6.021 1.00 84.19 85 ILE A C 1
ATOM 637 O O . ILE A 1 85 ? -13.814 -2.202 -6.919 1.00 84.19 85 ILE A O 1
ATOM 641 N N . ALA A 1 86 ? -12.418 -1.618 -5.269 1.00 80.50 86 ALA A N 1
ATOM 642 C CA . ALA A 1 86 ? -11.470 -2.681 -5.533 1.00 80.50 86 ALA A CA 1
ATOM 643 C C . ALA A 1 86 ? -11.584 -3.875 -4.578 1.00 80.50 86 ALA A C 1
ATOM 645 O O . ALA A 1 86 ? -10.750 -4.766 -4.693 1.00 80.50 86 ALA A O 1
ATOM 646 N N . GLU A 1 87 ? -12.544 -3.848 -3.646 1.00 85.19 87 GLU A N 1
ATOM 647 C CA . GLU A 1 87 ? -12.954 -4.956 -2.766 1.00 85.19 87 GLU A CA 1
ATOM 648 C C . GLU A 1 87 ? -11.807 -5.913 -2.384 1.00 85.19 87 GLU A C 1
ATOM 650 O O . GLU A 1 87 ? -11.795 -7.078 -2.788 1.00 85.19 87 GLU A O 1
ATOM 655 N N . PRO A 1 88 ? -10.779 -5.427 -1.661 1.00 87.19 88 PRO A N 1
ATOM 656 C CA . PRO A 1 88 ? -9.629 -6.254 -1.328 1.00 87.19 88 PRO A CA 1
ATOM 657 C C . PRO A 1 88 ? -10.030 -7.412 -0.417 1.00 87.19 88 PRO A C 1
ATOM 659 O O . PRO A 1 88 ? -10.815 -7.239 0.514 1.00 87.19 88 PRO A O 1
ATOM 662 N N . PHE A 1 89 ? -9.403 -8.566 -0.628 1.00 87.00 89 PHE A N 1
ATOM 663 C CA . PHE A 1 89 ? -9.500 -9.681 0.313 1.00 87.00 89 PHE A CA 1
ATOM 664 C C . PHE A 1 89 ? -8.689 -9.406 1.589 1.00 87.00 89 PHE A C 1
ATOM 666 O O . PHE A 1 89 ? -9.110 -9.742 2.696 1.00 87.00 89 PHE A O 1
ATOM 673 N N . GLU A 1 90 ? -7.541 -8.740 1.438 1.00 90.69 90 GLU A N 1
ATOM 674 C CA . GLU A 1 90 ? -6.635 -8.434 2.539 1.00 90.69 90 GLU A CA 1
ATOM 675 C C . GLU A 1 90 ? -6.028 -7.031 2.400 1.00 90.69 90 GLU A C 1
ATOM 677 O O . GLU A 1 90 ? -5.589 -6.610 1.322 1.00 90.69 90 GLU A O 1
ATOM 682 N N . VAL A 1 91 ? -6.006 -6.304 3.517 1.00 92.00 91 VAL A N 1
ATOM 683 C CA . VAL A 1 91 ? -5.433 -4.966 3.654 1.00 92.00 91 VAL A CA 1
ATOM 684 C C . VAL A 1 91 ? -4.255 -5.022 4.622 1.00 92.00 91 VAL A C 1
ATOM 686 O O . VAL A 1 91 ? -4.413 -5.301 5.807 1.00 92.00 91 VAL A O 1
ATOM 689 N N . LEU A 1 92 ? -3.070 -4.716 4.111 1.00 92.38 92 LEU A N 1
ATOM 690 C CA . LEU A 1 92 ? -1.822 -4.650 4.854 1.00 92.38 92 LEU A CA 1
ATOM 691 C C . LEU A 1 92 ? -1.608 -3.228 5.370 1.00 92.38 92 LEU A C 1
ATOM 693 O O . LEU A 1 92 ? -1.593 -2.262 4.599 1.00 92.38 92 LEU A O 1
ATOM 697 N N . VAL A 1 93 ? -1.390 -3.099 6.673 1.00 90.38 93 VAL A N 1
ATOM 698 C CA . VAL A 1 93 ? -1.101 -1.818 7.323 1.00 90.38 93 VAL A CA 1
ATOM 699 C C . VAL A 1 93 ? 0.160 -1.922 8.184 1.00 90.38 93 VAL A C 1
ATOM 701 O O . VAL A 1 93 ? 0.466 -2.997 8.700 1.00 90.38 93 VAL A O 1
ATOM 704 N N . PRO A 1 94 ? 0.928 -0.836 8.367 1.00 88.31 94 PRO A N 1
ATOM 705 C CA . PRO A 1 94 ? 2.059 -0.837 9.281 1.00 88.31 94 PRO A CA 1
ATOM 706 C C . PRO A 1 94 ? 1.577 -1.016 10.721 1.00 88.31 94 PRO A C 1
ATOM 708 O O . PRO A 1 94 ? 0.643 -0.338 11.136 1.00 88.31 94 PRO A O 1
ATOM 711 N N . GLU A 1 95 ? 2.282 -1.801 11.534 1.00 84.94 95 GLU A N 1
ATOM 712 C CA . GLU A 1 95 ? 2.007 -1.914 12.982 1.00 84.94 95 GLU A CA 1
ATOM 713 C C . GLU A 1 95 ? 1.947 -0.542 13.678 1.00 84.94 95 GLU A C 1
ATOM 715 O O . GLU A 1 95 ? 1.066 -0.291 14.501 1.00 84.94 95 GLU A O 1
ATOM 720 N N . SER A 1 96 ? 2.795 0.401 13.246 1.00 75.12 96 SER A N 1
ATOM 721 C CA . SER A 1 96 ? 2.819 1.780 13.756 1.00 75.12 96 SER A CA 1
ATOM 722 C C . SER A 1 96 ? 1.527 2.576 13.508 1.00 75.12 96 SER A C 1
ATOM 724 O O . SER A 1 96 ? 1.386 3.701 13.991 1.00 75.12 96 SER A O 1
ATOM 726 N N . PHE A 1 97 ? 0.560 2.027 12.763 1.00 75.31 97 PHE A N 1
ATOM 727 C CA . PHE A 1 97 ? -0.787 2.591 12.679 1.00 75.31 97 PHE A CA 1
ATOM 728 C C . PHE A 1 97 ? -1.561 2.504 14.004 1.00 75.31 97 PHE A C 1
ATOM 730 O O . PHE A 1 97 ? -2.566 3.177 14.177 1.00 75.31 97 PHE A O 1
ATOM 737 N N . HIS A 1 98 ? -1.086 1.747 14.985 1.00 64.19 98 HIS A N 1
ATOM 738 C CA . HIS A 1 98 ? -1.747 1.673 16.289 1.00 64.19 98 HIS A CA 1
ATOM 739 C C . HIS A 1 98 ? -1.124 2.631 17.319 1.00 64.19 98 HIS A C 1
ATOM 741 O O . HIS A 1 98 ? -1.693 2.860 18.379 1.00 64.19 98 HIS A O 1
ATOM 747 N N . GLU A 1 99 ? 0.017 3.250 16.998 1.00 64.31 99 GLU A N 1
ATOM 748 C CA . GLU A 1 99 ? 0.796 4.085 17.928 1.00 64.31 99 GLU A CA 1
ATOM 749 C C . GLU A 1 99 ? 0.327 5.551 17.999 1.00 64.31 99 GLU A C 1
ATOM 751 O O . GLU A 1 99 ? 0.809 6.316 18.834 1.00 64.31 99 GLU A O 1
ATOM 756 N N . ARG A 1 100 ? -0.569 5.997 17.104 1.00 63.12 100 ARG A N 1
ATOM 757 C CA . ARG A 1 100 ? -1.015 7.402 17.018 1.00 63.12 100 ARG A CA 1
ATOM 758 C C . ARG A 1 100 ? -2.523 7.503 16.826 1.00 63.12 100 ARG A C 1
ATOM 760 O O . ARG A 1 100 ? -3.103 6.744 16.056 1.00 63.12 100 ARG A O 1
ATOM 767 N N . SER A 1 101 ? -3.137 8.509 17.448 1.00 60.25 101 SER A N 1
ATOM 768 C CA . SER A 1 101 ? -4.586 8.754 17.390 1.00 60.25 101 SER A CA 1
ATOM 769 C C . SER A 1 101 ? -5.129 8.938 15.966 1.00 60.25 101 SER A C 1
ATOM 771 O O . SER A 1 101 ? -6.209 8.441 15.665 1.00 60.25 101 SER A O 1
ATOM 773 N N . THR A 1 102 ? -4.382 9.577 15.059 1.00 60.56 102 THR A N 1
ATOM 774 C CA . THR A 1 102 ? -4.787 9.733 13.646 1.00 60.56 102 THR A CA 1
ATOM 775 C C . THR A 1 102 ? -4.849 8.401 12.899 1.00 60.56 102 THR A C 1
ATOM 777 O O . THR A 1 102 ? -5.718 8.195 12.057 1.00 60.56 102 THR A O 1
ATOM 780 N N . ASN A 1 103 ? -3.959 7.472 13.238 1.00 65.50 103 ASN A N 1
ATOM 781 C CA . ASN A 1 103 ? -3.862 6.186 12.563 1.00 65.50 103 ASN A CA 1
ATOM 782 C C . ASN A 1 103 ? -4.952 5.201 13.049 1.00 65.50 103 ASN A C 1
ATOM 784 O O . ASN A 1 103 ? -5.373 4.307 12.307 1.00 65.50 103 ASN A O 1
ATOM 788 N N . ALA A 1 104 ? -5.467 5.405 14.270 1.00 71.50 104 ALA A N 1
ATOM 789 C CA . ALA A 1 104 ? -6.635 4.690 14.784 1.00 71.50 104 ALA A CA 1
ATOM 790 C C . ALA A 1 104 ? -7.887 4.973 13.935 1.00 71.50 104 ALA A C 1
ATOM 792 O O . ALA A 1 104 ? -8.598 4.035 13.580 1.00 71.50 104 ALA A O 1
ATOM 793 N N . ILE A 1 105 ? -8.087 6.230 13.510 1.00 79.94 105 ILE A N 1
ATOM 794 C CA . ILE A 1 105 ? -9.193 6.632 12.620 1.00 79.94 105 ILE A CA 1
ATOM 795 C C . ILE A 1 105 ? -9.103 5.894 11.282 1.00 79.94 105 ILE A C 1
ATOM 797 O O . ILE A 1 105 ? -10.105 5.408 10.764 1.00 79.94 105 ILE A O 1
ATOM 801 N N . LEU A 1 106 ? -7.900 5.788 10.716 1.00 82.44 106 LEU A N 1
ATOM 802 C CA . LEU A 1 106 ? -7.685 5.110 9.440 1.00 82.44 106 LEU A CA 1
ATOM 803 C C . LEU A 1 106 ? -7.957 3.602 9.562 1.00 82.44 106 LEU A C 1
ATOM 805 O O . LEU A 1 106 ? -8.613 3.021 8.698 1.00 82.44 106 LEU A O 1
ATOM 809 N N . THR A 1 107 ? -7.531 2.980 10.660 1.00 82.31 107 THR A N 1
ATOM 810 C CA . THR A 1 107 ? -7.786 1.556 10.931 1.00 82.31 107 THR A CA 1
ATOM 811 C C . THR A 1 107 ? -9.278 1.273 11.141 1.00 82.31 107 THR A C 1
ATOM 813 O O . THR A 1 107 ? -9.822 0.336 10.558 1.00 82.31 107 THR A O 1
ATOM 816 N N . GLU A 1 108 ? -9.965 2.098 11.933 1.00 86.31 108 GLU A N 1
ATOM 817 C CA . GLU A 1 108 ? -11.413 2.006 12.153 1.00 86.31 108 GLU A CA 1
ATOM 818 C C . GLU A 1 108 ? -12.198 2.227 10.855 1.00 86.31 108 GLU A C 1
ATOM 820 O O . GLU A 1 108 ? -13.144 1.499 10.543 1.00 86.31 108 GLU A O 1
ATOM 825 N N . MET A 1 109 ? -11.760 3.185 10.041 1.00 88.75 109 MET A N 1
ATOM 826 C CA . MET A 1 109 ? -12.324 3.440 8.725 1.00 88.75 109 MET A CA 1
ATOM 827 C C . MET A 1 109 ? -12.216 2.218 7.810 1.00 88.75 109 MET A C 1
ATOM 829 O O . MET A 1 109 ? -13.202 1.867 7.161 1.00 88.75 109 MET A O 1
ATOM 833 N N . ILE A 1 110 ? -11.052 1.561 7.759 1.00 88.88 110 ILE A N 1
ATOM 834 C CA . ILE A 1 110 ? -10.862 0.355 6.943 1.00 88.88 110 ILE A CA 1
ATOM 835 C C . ILE A 1 110 ? -11.820 -0.738 7.414 1.00 88.88 110 ILE A C 1
ATOM 837 O O . ILE A 1 110 ? -12.574 -1.267 6.601 1.00 88.88 110 ILE A O 1
ATOM 841 N N . ARG A 1 111 ? -11.846 -1.021 8.723 1.00 87.94 111 ARG A N 1
ATOM 842 C CA . ARG A 1 111 ? -12.702 -2.066 9.310 1.00 87.94 111 ARG A CA 1
ATOM 843 C C . ARG A 1 111 ? -14.190 -1.815 9.061 1.00 87.94 111 ARG A C 1
ATOM 845 O O . ARG A 1 111 ? -14.916 -2.739 8.720 1.00 87.94 111 ARG A O 1
ATOM 852 N N . SER A 1 112 ? -14.639 -0.567 9.188 1.00 89.56 112 SER A N 1
ATOM 853 C CA . SER A 1 112 ? -16.039 -0.191 8.942 1.00 89.56 112 SER A CA 1
ATOM 854 C C . SER A 1 112 ? -16.410 -0.182 7.456 1.00 89.56 112 SER A C 1
ATOM 856 O O . SER A 1 112 ? -17.549 -0.474 7.097 1.00 89.56 112 SER A O 1
ATOM 858 N N . SER A 1 113 ? -15.467 0.151 6.572 1.00 87.31 113 SER A N 1
ATOM 859 C CA . SER A 1 113 ? -15.726 0.245 5.130 1.00 87.31 113 SER A CA 1
ATOM 860 C C . SER A 1 113 ? -15.616 -1.095 4.408 1.00 87.31 113 SER A C 1
ATOM 862 O O . SER A 1 113 ? -16.204 -1.233 3.335 1.00 87.31 113 SER A O 1
ATOM 864 N N . LEU A 1 114 ? -14.863 -2.043 4.972 1.00 88.81 114 LEU A N 1
ATOM 865 C CA . LEU A 1 114 ? -14.528 -3.339 4.386 1.00 88.81 114 LEU A CA 1
ATOM 866 C C . LEU A 1 114 ? -14.704 -4.470 5.420 1.00 88.81 114 LEU A C 1
ATOM 868 O O . LEU A 1 114 ? -13.716 -5.061 5.855 1.00 88.81 114 LEU A O 1
ATOM 872 N N . PRO A 1 115 ? -15.944 -4.808 5.813 1.00 87.31 115 PRO A N 1
ATOM 873 C CA . PRO A 1 115 ? -16.190 -5.799 6.866 1.00 87.31 115 PRO A CA 1
ATOM 874 C C . PRO A 1 115 ? -15.698 -7.211 6.511 1.00 87.31 115 PRO A C 1
ATOM 876 O O . PRO A 1 115 ? -15.426 -8.009 7.401 1.00 87.31 115 PRO A O 1
ATOM 879 N N . ASN A 1 116 ? -15.564 -7.511 5.217 1.00 87.56 116 ASN A N 1
ATOM 880 C CA . ASN A 1 116 ? -15.137 -8.819 4.719 1.00 87.56 116 ASN A CA 1
ATOM 881 C C . ASN A 1 116 ? -13.625 -8.901 4.450 1.00 87.56 116 ASN A C 1
ATOM 883 O O . ASN A 1 116 ? -13.136 -9.970 4.093 1.00 87.56 116 ASN A O 1
ATOM 887 N N . ALA A 1 117 ? -12.893 -7.787 4.565 1.00 89.25 117 ALA A N 1
ATOM 888 C CA . ALA A 1 117 ? -11.460 -7.762 4.306 1.00 89.25 117 ALA A CA 1
ATOM 889 C C . ALA A 1 117 ? -10.679 -8.045 5.590 1.00 89.25 117 ALA A C 1
ATOM 891 O O . ALA A 1 117 ? -10.935 -7.447 6.638 1.00 89.25 117 ALA A O 1
ATOM 892 N N . THR A 1 118 ? -9.668 -8.904 5.496 1.00 91.31 118 THR A N 1
ATOM 893 C CA . THR A 1 118 ? -8.743 -9.122 6.613 1.00 91.31 118 THR A CA 1
ATOM 894 C C . THR A 1 118 ? -7.788 -7.938 6.712 1.00 91.31 118 THR A C 1
ATOM 896 O O . THR A 1 118 ? -7.197 -7.536 5.712 1.00 91.31 118 THR A O 1
ATOM 899 N N . VAL A 1 119 ? -7.630 -7.360 7.904 1.00 90.44 119 VAL A N 1
ATOM 900 C CA . VAL A 1 119 ? -6.638 -6.302 8.148 1.00 90.44 119 VAL A CA 1
ATOM 901 C C . VAL A 1 119 ? -5.432 -6.908 8.850 1.00 90.44 119 VAL A C 1
ATOM 903 O O . VAL A 1 119 ? -5.530 -7.307 10.011 1.00 90.44 119 VAL A O 1
ATOM 906 N N . THR A 1 120 ? -4.299 -6.935 8.156 1.00 91.00 120 THR A N 1
ATOM 907 C CA . THR A 1 120 ? -3.059 -7.544 8.638 1.00 91.00 120 THR A CA 1
ATOM 908 C C . THR A 1 120 ? -2.035 -6.471 8.969 1.00 91.00 120 THR A C 1
ATOM 910 O O . THR A 1 120 ? -1.697 -5.614 8.147 1.00 91.00 120 THR A O 1
ATOM 913 N N . ASN A 1 121 ? -1.513 -6.538 10.190 1.00 90.31 121 ASN A N 1
ATOM 914 C CA . ASN A 1 121 ? -0.442 -5.667 10.644 1.00 90.31 121 ASN A CA 1
ATOM 915 C C . ASN A 1 121 ? 0.907 -6.221 10.194 1.00 90.31 121 ASN A C 1
ATOM 917 O O . ASN A 1 121 ? 1.218 -7.385 10.426 1.00 90.31 121 ASN A O 1
ATOM 921 N N . ILE A 1 122 ? 1.709 -5.368 9.569 1.00 91.44 122 ILE A N 1
ATOM 922 C CA . ILE A 1 122 ? 3.034 -5.709 9.071 1.00 91.44 122 ILE A CA 1
ATOM 923 C C . ILE A 1 122 ? 4.065 -4.807 9.744 1.00 91.44 122 ILE A C 1
ATOM 925 O O . ILE A 1 122 ? 3.903 -3.583 9.828 1.00 91.44 122 ILE A O 1
ATOM 929 N N . HIS A 1 123 ? 5.164 -5.410 10.192 1.00 89.75 123 HIS A N 1
ATOM 930 C CA . HIS A 1 123 ? 6.240 -4.683 10.846 1.00 89.75 123 HIS A CA 1
ATOM 931 C C . HIS A 1 123 ? 6.756 -3.536 9.969 1.00 89.75 123 HIS A C 1
ATOM 933 O O . HIS A 1 123 ? 7.092 -3.708 8.792 1.00 89.75 123 HIS A O 1
ATOM 939 N N . ARG A 1 124 ? 6.901 -2.348 10.563 1.00 85.44 124 ARG A N 1
ATOM 940 C CA . ARG A 1 124 ? 7.219 -1.106 9.839 1.00 85.44 124 ARG A CA 1
ATOM 941 C C . ARG A 1 124 ? 8.494 -1.171 8.990 1.00 85.44 124 ARG A C 1
ATOM 943 O O . ARG A 1 124 ? 8.601 -0.446 8.005 1.00 85.44 124 ARG A O 1
ATOM 950 N N . ARG A 1 125 ? 9.450 -2.040 9.335 1.00 87.94 125 ARG A N 1
ATOM 951 C CA . ARG A 1 125 ? 10.683 -2.264 8.547 1.00 87.94 125 ARG A CA 1
ATOM 952 C C . ARG A 1 125 ? 10.416 -2.611 7.076 1.00 87.94 125 ARG A C 1
ATOM 954 O O . ARG A 1 125 ? 11.255 -2.314 6.234 1.00 87.94 125 ARG A O 1
ATOM 961 N N . PHE A 1 126 ? 9.264 -3.215 6.780 1.00 88.94 126 PHE A N 1
ATOM 962 C CA . PHE A 1 126 ? 8.866 -3.587 5.423 1.00 88.94 126 PHE A CA 1
ATOM 963 C C . PHE A 1 126 ? 8.248 -2.419 4.632 1.00 88.94 126 PHE A C 1
ATOM 965 O O . PHE A 1 126 ? 8.180 -2.484 3.412 1.00 88.94 126 PHE A O 1
ATOM 972 N N . PHE A 1 127 ? 7.890 -1.312 5.293 1.00 88.19 127 PHE A N 1
ATOM 973 C CA . PHE A 1 127 ? 7.460 -0.059 4.658 1.00 88.19 127 PHE A CA 1
ATOM 974 C C . PHE A 1 127 ? 8.650 0.893 4.468 1.00 88.19 127 PHE A C 1
ATOM 976 O O . PHE A 1 127 ? 8.646 2.039 4.925 1.00 88.19 127 PHE A O 1
ATOM 983 N N . ASN A 1 128 ? 9.710 0.393 3.829 1.00 87.81 128 ASN A N 1
ATOM 984 C CA . ASN A 1 128 ? 10.901 1.170 3.504 1.00 87.81 128 ASN A CA 1
ATOM 985 C C . ASN A 1 128 ? 10.839 1.631 2.043 1.00 87.81 128 ASN A C 1
ATOM 987 O O . ASN A 1 128 ? 10.770 0.806 1.136 1.00 87.81 128 ASN A O 1
ATOM 991 N N . HIS A 1 129 ? 10.884 2.945 1.824 1.00 84.56 129 HIS A N 1
ATOM 992 C CA . HIS A 1 129 ? 10.774 3.535 0.491 1.00 84.56 129 HIS A CA 1
ATOM 993 C C . HIS A 1 129 ? 11.917 3.111 -0.441 1.00 84.56 129 HIS A C 1
ATOM 995 O O . HIS A 1 129 ? 11.643 2.612 -1.526 1.00 84.56 129 HIS A O 1
ATOM 1001 N N . SER A 1 130 ? 13.176 3.241 -0.008 1.00 86.44 130 SER A N 1
ATOM 1002 C CA . SER A 1 130 ? 14.348 2.894 -0.823 1.00 86.44 130 SER A CA 1
ATOM 1003 C C . SER A 1 130 ? 14.336 1.420 -1.217 1.00 86.44 130 SER A C 1
ATOM 1005 O O . SER A 1 130 ? 14.454 1.088 -2.393 1.00 86.44 130 SER A O 1
ATOM 1007 N N . ARG A 1 131 ? 14.087 0.532 -0.248 1.00 89.44 131 ARG A N 1
ATOM 1008 C CA . ARG A 1 131 ? 14.009 -0.904 -0.521 1.00 89.44 131 ARG A CA 1
ATOM 1009 C C . ARG A 1 131 ? 12.816 -1.261 -1.408 1.00 89.44 131 ARG A C 1
ATOM 1011 O O . ARG A 1 131 ? 12.930 -2.135 -2.260 1.00 89.44 131 ARG A O 1
ATOM 1018 N N . GLY A 1 132 ? 11.678 -0.598 -1.213 1.00 88.38 132 GLY A N 1
ATOM 1019 C CA . GLY A 1 132 ? 10.497 -0.775 -2.054 1.00 88.38 132 GLY A CA 1
ATOM 1020 C C . GLY A 1 132 ? 10.753 -0.358 -3.502 1.00 88.38 132 GLY A C 1
ATOM 1021 O O . GLY A 1 132 ? 10.415 -1.107 -4.412 1.00 88.38 132 GLY A O 1
ATOM 1022 N N . ALA A 1 133 ? 11.404 0.787 -3.716 1.00 86.81 133 ALA A N 1
ATOM 1023 C CA . ALA A 1 133 ? 11.764 1.277 -5.044 1.00 86.81 133 ALA A CA 1
ATOM 1024 C C . ALA A 1 133 ? 12.721 0.322 -5.777 1.00 86.81 133 ALA A C 1
ATOM 1026 O O . ALA A 1 133 ? 12.514 0.029 -6.955 1.00 86.81 133 ALA A O 1
ATOM 1027 N N . GLU A 1 134 ? 13.723 -0.221 -5.077 1.00 88.81 134 GLU A N 1
ATOM 1028 C CA . GLU A 1 134 ? 14.609 -1.259 -5.623 1.00 88.81 134 GLU A CA 1
ATOM 1029 C C . GLU A 1 134 ? 13.826 -2.500 -6.063 1.00 88.81 134 GLU A C 1
ATOM 1031 O O . GLU A 1 134 ? 13.993 -2.966 -7.187 1.00 88.81 134 GLU A O 1
ATOM 1036 N N . LEU A 1 135 ? 12.947 -3.025 -5.202 1.00 88.56 135 LEU A N 1
ATOM 1037 C CA . LEU A 1 135 ? 12.154 -4.220 -5.509 1.00 88.56 135 LEU A CA 1
ATOM 1038 C C . LEU A 1 135 ? 11.222 -4.001 -6.700 1.00 88.56 135 LEU A C 1
ATOM 1040 O O . LEU A 1 135 ? 11.133 -4.861 -7.570 1.00 88.56 135 LEU A O 1
ATOM 1044 N N . VAL A 1 136 ? 10.556 -2.848 -6.757 1.00 87.56 136 VAL A N 1
ATOM 1045 C CA . VAL A 1 136 ? 9.708 -2.483 -7.894 1.00 87.56 136 VAL A CA 1
ATOM 1046 C C . VAL A 1 136 ? 10.528 -2.431 -9.178 1.00 87.56 136 VAL 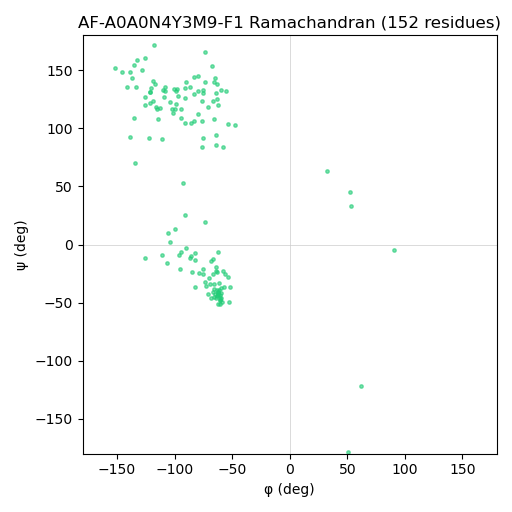A C 1
ATOM 1048 O O . VAL A 1 136 ? 10.115 -3.010 -10.174 1.00 87.56 136 VAL A O 1
ATOM 1051 N N . THR A 1 137 ? 11.699 -1.796 -9.146 1.00 85.94 137 THR A N 1
ATOM 1052 C CA . THR A 1 137 ? 12.572 -1.674 -10.323 1.00 85.94 137 THR A CA 1
ATOM 1053 C C . THR A 1 137 ? 13.063 -3.039 -10.807 1.00 85.94 137 THR A C 1
ATOM 1055 O O . THR A 1 137 ? 13.111 -3.279 -12.006 1.00 85.94 137 THR A O 1
ATOM 1058 N N . LEU A 1 138 ? 13.397 -3.945 -9.883 1.00 86.56 138 LEU A N 1
ATOM 1059 C CA . LEU A 1 138 ? 13.864 -5.296 -10.210 1.00 86.56 138 LEU A CA 1
ATOM 1060 C C . LEU A 1 138 ? 12.767 -6.189 -10.800 1.00 86.56 138 LEU A C 1
ATOM 1062 O O . LEU A 1 138 ? 13.067 -7.063 -11.607 1.00 86.56 138 LEU A O 1
ATOM 1066 N N . LEU A 1 139 ? 11.520 -6.012 -10.361 1.00 85.31 139 LEU A N 1
ATOM 1067 C CA . LEU A 1 139 ? 10.400 -6.867 -10.761 1.00 85.31 139 LEU A CA 1
ATOM 1068 C C . LEU A 1 139 ? 9.603 -6.302 -11.942 1.00 85.31 139 LEU A C 1
ATOM 1070 O O . LEU A 1 139 ? 8.893 -7.056 -12.603 1.00 85.31 139 LEU A O 1
ATOM 1074 N N . ALA A 1 140 ? 9.689 -4.997 -12.204 1.00 86.12 140 ALA A N 1
ATOM 1075 C CA . ALA A 1 140 ? 8.959 -4.353 -13.286 1.00 86.12 140 ALA A CA 1
ATOM 1076 C C . ALA A 1 140 ? 9.413 -4.871 -14.655 1.00 86.12 140 ALA A C 1
ATOM 1078 O O . ALA A 1 140 ? 10.596 -4.846 -14.991 1.00 86.12 140 ALA A O 1
ATOM 1079 N N . ASN A 1 141 ? 8.452 -5.256 -15.495 1.00 85.06 141 ASN A N 1
ATOM 1080 C CA . ASN A 1 141 ? 8.716 -5.429 -16.913 1.00 85.06 141 ASN A CA 1
ATOM 1081 C C . ASN A 1 141 ? 8.715 -4.046 -17.581 1.00 85.06 141 ASN A C 1
ATOM 1083 O O . ASN A 1 141 ? 7.669 -3.395 -17.654 1.00 85.06 141 ASN A O 1
ATOM 1087 N N . MET A 1 142 ? 9.881 -3.606 -18.059 1.00 81.88 142 MET A N 1
ATOM 1088 C CA . MET A 1 142 ? 10.071 -2.272 -18.641 1.00 81.88 142 MET A CA 1
ATOM 1089 C C . MET A 1 142 ? 9.262 -2.031 -19.923 1.00 81.88 142 MET A C 1
ATOM 1091 O O . MET A 1 142 ? 8.994 -0.882 -20.251 1.00 81.88 142 MET A O 1
ATOM 1095 N N . GLU A 1 143 ? 8.861 -3.081 -20.645 1.00 81.88 143 GLU A N 1
ATOM 1096 C CA . GLU A 1 143 ? 8.101 -2.935 -21.896 1.00 81.88 143 GLU A CA 1
ATOM 1097 C C . GLU A 1 143 ? 6.635 -2.556 -21.653 1.00 81.88 143 GLU A C 1
ATOM 1099 O O . GLU A 1 143 ? 5.984 -1.973 -22.516 1.00 81.88 143 GLU A O 1
ATOM 1104 N N . VAL A 1 144 ? 6.102 -2.903 -20.478 1.00 81.06 144 VAL A N 1
ATOM 1105 C CA . VAL A 1 144 ? 4.667 -2.789 -20.167 1.00 81.06 144 VAL A CA 1
ATOM 1106 C C . VAL A 1 144 ? 4.372 -1.992 -18.897 1.00 81.06 144 VAL A C 1
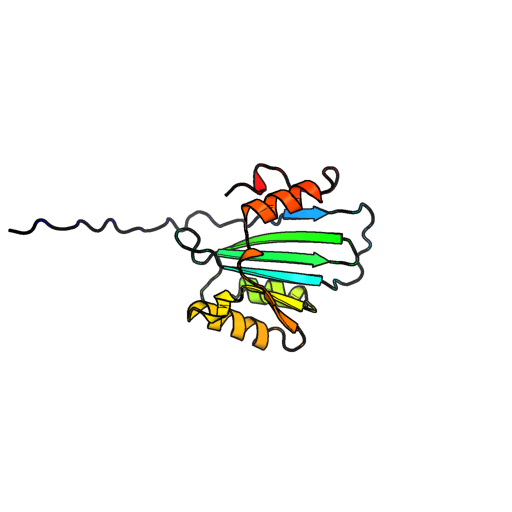ATOM 1108 O O . VAL A 1 144 ? 3.217 -1.646 -18.648 1.00 81.06 144 VAL A O 1
ATOM 1111 N N . SER A 1 145 ? 5.387 -1.696 -18.085 1.00 83.31 145 SER A N 1
ATOM 1112 C CA . SER A 1 145 ? 5.248 -0.885 -16.874 1.00 83.31 145 SER A CA 1
ATOM 1113 C C . SER A 1 145 ? 5.458 0.590 -17.190 1.00 83.31 145 SER A C 1
ATOM 1115 O O . SER A 1 145 ? 6.394 0.949 -17.895 1.00 83.31 145 SER A O 1
ATOM 1117 N N . ASN A 1 146 ? 4.654 1.471 -16.592 1.00 82.25 146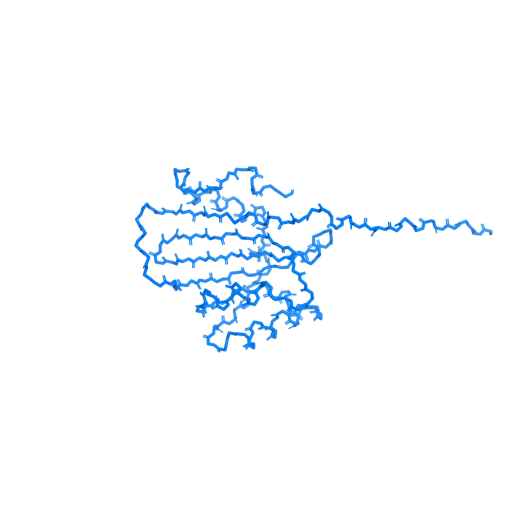 ASN A N 1
ATOM 1118 C CA . ASN A 1 146 ? 4.863 2.925 -16.677 1.00 82.25 146 ASN A CA 1
ATOM 1119 C C . ASN A 1 146 ? 5.751 3.453 -15.530 1.00 82.25 146 ASN A C 1
ATOM 1121 O O . ASN A 1 146 ? 5.637 4.607 -15.118 1.00 82.25 146 ASN A O 1
ATOM 1125 N N . CYS A 1 147 ? 6.591 2.578 -14.977 1.00 77.94 147 CYS A N 1
ATOM 1126 C CA . CYS A 1 147 ? 7.445 2.861 -13.838 1.00 77.94 147 CYS A CA 1
ATOM 1127 C C . CYS A 1 147 ? 8.872 3.113 -14.322 1.00 77.94 147 CYS A C 1
ATOM 1129 O O . CYS A 1 147 ? 9.516 2.202 -14.839 1.00 77.94 147 CYS A O 1
ATOM 1131 N N . ASP A 1 148 ? 9.376 4.326 -14.111 1.00 74.50 148 ASP A N 1
ATOM 1132 C CA . ASP A 1 148 ? 10.773 4.672 -14.352 1.00 74.50 148 ASP A CA 1
ATOM 1133 C C . ASP A 1 148 ? 11.479 5.100 -13.052 1.00 74.50 148 ASP A C 1
ATOM 1135 O O . ASP A 1 148 ? 10.871 5.281 -11.992 1.00 74.50 148 ASP A O 1
ATOM 1139 N N . SER A 1 149 ? 12.800 5.264 -13.127 1.00 70.88 149 SER A N 1
ATOM 1140 C CA . SER A 1 149 ? 13.614 5.659 -11.971 1.00 70.88 149 SER A CA 1
ATOM 1141 C C . SER A 1 149 ? 13.364 7.092 -11.482 1.00 70.88 149 SER A C 1
ATOM 1143 O O . SER A 1 149 ? 13.812 7.438 -10.390 1.00 70.88 149 SER A O 1
ATOM 1145 N N . SER A 1 150 ? 12.696 7.941 -12.267 1.00 74.19 150 SER A N 1
ATOM 1146 C CA . SER A 1 150 ? 12.350 9.310 -11.874 1.00 74.19 150 SER A CA 1
ATOM 1147 C C . SER A 1 150 ? 11.088 9.336 -11.014 1.00 74.19 150 SER A C 1
ATOM 1149 O O . SER A 1 150 ? 11.027 10.062 -10.027 1.00 74.19 150 SER A O 1
ATOM 1151 N N . VAL A 1 151 ? 10.137 8.459 -11.331 1.00 74.81 151 VAL A N 1
ATOM 1152 C CA . VAL A 1 151 ? 8.848 8.314 -10.658 1.00 74.81 151 VAL A CA 1
ATOM 1153 C C . VAL A 1 151 ? 8.989 7.731 -9.244 1.00 74.81 151 VAL A C 1
ATOM 1155 O O . VAL A 1 151 ? 8.184 8.029 -8.364 1.00 74.81 151 VAL A O 1
ATOM 1158 N N . LEU A 1 152 ? 10.018 6.913 -9.001 1.00 75.06 152 LEU A N 1
ATOM 1159 C CA . LEU A 1 152 ? 10.264 6.291 -7.694 1.00 75.06 152 LEU A CA 1
ATOM 1160 C C . LEU A 1 152 ? 11.154 7.119 -6.754 1.00 75.06 152 LEU A C 1
ATOM 1162 O O . LEU A 1 152 ? 11.380 6.692 -5.622 1.00 75.06 152 LEU A O 1
ATOM 1166 N N . LYS A 1 153 ? 11.671 8.275 -7.189 1.00 69.62 153 LYS A N 1
ATOM 1167 C CA . LYS A 1 153 ? 12.476 9.172 -6.344 1.00 69.62 153 LYS A CA 1
ATOM 1168 C C . LYS A 1 153 ? 11.562 10.122 -5.569 1.00 69.62 153 LYS A C 1
ATOM 1170 O O . LYS A 1 153 ? 10.632 10.682 -6.142 1.00 69.62 153 LYS A O 1
ATOM 1175 N N . LYS A 1 154 ? 11.836 10.297 -4.275 1.00 59.97 154 LYS A N 1
ATOM 1176 C CA . LYS A 1 154 ? 11.101 11.196 -3.376 1.00 59.97 154 LYS A CA 1
ATOM 1177 C C . LYS A 1 154 ? 11.928 12.411 -2.985 1.00 59.97 154 LYS A C 1
ATOM 1179 O O . LYS A 1 154 ? 13.158 12.243 -2.828 1.00 59.97 154 LYS A O 1
#

Solvent-accessible surface area (backbone atoms only — not comparable to full-atom values): 9171 Å² total; per-residue (Å²): 139,88,81,80,84,82,81,76,84,83,72,77,77,87,80,66,80,67,78,47,68,70,35,43,34,26,59,57,94,73,74,81,94,70,82,60,67,22,46,31,40,51,47,76,40,61,79,95,40,54,53,29,39,39,39,38,38,34,30,71,89,46,47,32,36,38,39,35,47,35,75,51,57,99,81,36,58,64,58,53,51,59,48,57,78,50,56,39,55,32,36,39,34,43,48,68,36,71,78,41,79,73,34,43,55,54,53,52,49,48,50,73,71,36,79,84,34,48,77,44,73,38,66,54,83,77,76,36,67,71,62,48,42,50,53,50,63,73,56,40,33,75,92,75,21,75,66,51,81,71,78,63,60,132

Nearest PDB structures (foldseek):
  8r7c-assembly2_E  TM=8.137E-01  e=4.992E-05  Homo sapiens
  8omo-assembly1_A  TM=7.827E-01  e=5.669E-05  Homo sapiens
  8ag6-assembly1_A  TM=7.905E-01  e=4.685E-05  Homo sapiens
  3thx-assembly1_A  TM=7.522E-01  e=1.294E-04  Homo sapiens
  3thy-assembly1_A  TM=7.476E-01  e=1.668E-04  Homo sapiens

Foldseek 3Di:
DDDDDDDPPPDDDPPDQCPFDKWKFFQDDDDDDDAAAWEKEWDADDDVRHQKIWIWIARPVRRMIIITIHGDDLQRVVVLVVCLVRLYQEYEYEPCLVVDPSSVSVVVSCCVSRVNHHYDYDHCVVVDLVVVLVVSVVRGDPVPTPDDPVNSDD

pLDDT: mean 75.09, std 18.45, range [25.78, 92.38]

Sequence (154 aa):
MGKRRTSKNGVCPMDTVCLGNAISIKTSTYAKKIGSVGYKAISEGRGVFKGTIGVAIMDVRRADIELNEFMDSAALTRLKVKLRIAEPFEVLVPESFHERSTNAILTEMIRSSLPNATVTNIHRRFFNHSRGAELVTLLANMEVSNCDSSVLKK

InterPro domains:
  IPR007860 DNA mismatch repair protein MutS, connector domain [PF05188] (44-111)
  IPR036678 MutS, connector domain superfamily [G3DSA:3.30.420.110] (14-154)

Radius of gyration: 17.84 Å; Cα contacts (8 Å, |Δi|>4): 222; chains: 1; bounding box: 32×55×50 Å

Mean predicted aligned error: 10.53 Å